Protein AF-A0A196N3E3-F1 (afdb_monomer)

Sequence (116 aa):
MQTVSGADVAKPRRISEELYYLDPYQRGAYSCDRQVAKQQGRIFRRRFEKRIEALKQKEASVLGSDPGFDVVPLKQCTPSDVVRSTKFVKALNQFDVDLGSLEAKMDLPRKSGEFP

Solvent-accessible surface area (backbone atoms only — not comparable to full-atom values): 7074 Å² total; per-residue (Å²): 141,81,85,88,79,70,81,79,66,76,68,77,80,50,66,70,59,52,51,49,71,53,31,40,55,50,66,19,37,34,33,64,42,66,68,34,27,53,52,40,51,51,54,51,44,77,74,40,46,70,60,54,50,53,51,51,53,52,46,32,75,74,72,44,80,79,90,74,77,90,81,79,83,49,92,46,55,30,94,43,84,55,62,82,32,69,61,34,51,52,35,53,55,50,38,52,54,53,50,53,52,52,50,49,65,70,68,48,78,79,72,78,71,81,76,133

Secondary structure (DSSP, 8-state):
----------PPPPHHHHHHHH-TTTTT-SBSSHHHHHHHHHHHHHHHHHHHHHHHHHHHHHH--------------B----TT-HHHHHHHHHHHHHHHHHHHHHHS--------

Radius of gyration: 17.92 Å; Cα contacts (8 Å, |Δi|>4): 90; chains: 1; bounding box: 61×30×37 Å

Structure (mmCIF, N/CA/C/O backbone):
data_AF-A0A196N3E3-F1
#
_entry.id   AF-A0A196N3E3-F1
#
loop_
_atom_site.group_PDB
_atom_site.id
_atom_site.type_symbol
_atom_site.label_atom_id
_atom_site.label_alt_id
_atom_site.label_comp_id
_atom_site.label_asym_id
_atom_site.label_entity_id
_atom_site.label_seq_id
_atom_site.pdbx_PDB_ins_code
_atom_site.Cartn_x
_atom_site.Cartn_y
_atom_site.Cartn_z
_atom_site.occupancy
_atom_site.B_iso_or_equiv
_atom_site.auth_seq_id
_atom_site.auth_comp_id
_atom_site.auth_asym_id
_atom_site.auth_atom_id
_atom_site.pdbx_PDB_model_num
ATOM 1 N N . MET A 1 1 ? -48.939 -7.656 7.100 1.00 41.94 1 MET A N 1
ATOM 2 C CA . MET A 1 1 ? -47.693 -7.582 7.892 1.00 41.94 1 MET A CA 1
ATOM 3 C C . MET A 1 1 ? -46.519 -7.612 6.927 1.00 41.94 1 MET A C 1
ATOM 5 O O . MET A 1 1 ? -46.254 -8.663 6.366 1.00 41.94 1 MET A O 1
ATOM 9 N N . GLN A 1 2 ? -45.875 -6.475 6.671 1.00 38.38 2 GLN A N 1
ATOM 10 C CA . GLN A 1 2 ? -44.568 -6.423 6.008 1.00 38.38 2 GLN A CA 1
ATOM 11 C C . GLN A 1 2 ? -43.741 -5.381 6.758 1.00 38.38 2 GLN A C 1
ATOM 13 O O . GLN A 1 2 ? -43.939 -4.180 6.603 1.00 38.38 2 GLN A O 1
ATOM 18 N N . THR A 1 3 ? -42.882 -5.855 7.652 1.00 42.47 3 THR A N 1
ATOM 19 C CA . THR A 1 3 ? -41.838 -5.053 8.286 1.00 42.47 3 THR A CA 1
ATOM 20 C C . THR A 1 3 ? -40.660 -5.008 7.323 1.00 42.47 3 THR A C 1
ATOM 22 O O . THR A 1 3 ? -39.838 -5.920 7.294 1.00 42.47 3 THR A O 1
ATOM 25 N N . VAL A 1 4 ? -40.592 -3.959 6.507 1.00 43.78 4 VAL A N 1
ATOM 26 C CA . VAL A 1 4 ? -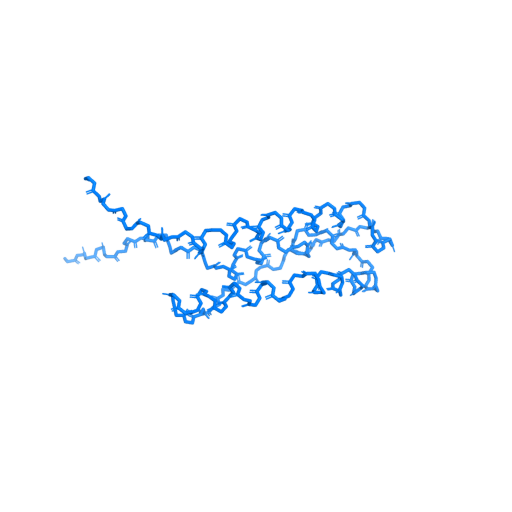39.362 -3.572 5.805 1.00 43.78 4 VAL A CA 1
ATOM 27 C C . VAL A 1 4 ? -38.416 -2.936 6.825 1.00 43.78 4 VAL A C 1
ATOM 29 O O . VAL A 1 4 ? -38.311 -1.721 6.945 1.00 43.78 4 VAL A O 1
ATOM 32 N N . SER A 1 5 ? -37.770 -3.781 7.628 1.00 46.25 5 SER A N 1
ATOM 33 C CA . SER A 1 5 ? -36.590 -3.403 8.402 1.00 46.25 5 SER A CA 1
ATOM 34 C C . SER A 1 5 ? -35.365 -3.680 7.551 1.00 46.25 5 SER A C 1
ATOM 36 O O . SER A 1 5 ? -35.074 -4.824 7.221 1.00 46.25 5 SER A O 1
ATOM 38 N N . GLY A 1 6 ? -34.649 -2.624 7.203 1.00 40.03 6 GLY A N 1
ATOM 39 C CA . GLY A 1 6 ? -33.411 -2.735 6.452 1.00 40.03 6 GLY A CA 1
ATOM 40 C C . GLY A 1 6 ? -32.958 -1.368 6.001 1.00 40.03 6 GLY A C 1
ATOM 41 O O . GLY A 1 6 ? -32.792 -1.136 4.813 1.00 40.03 6 GLY A O 1
ATOM 42 N N . ALA A 1 7 ? -32.813 -0.439 6.947 1.00 38.06 7 ALA A N 1
ATOM 43 C CA . ALA A 1 7 ? -31.921 0.676 6.711 1.00 38.06 7 ALA A CA 1
ATOM 44 C C . ALA A 1 7 ? -30.559 0.056 6.377 1.00 38.06 7 ALA A C 1
ATOM 46 O O . ALA A 1 7 ? -29.901 -0.501 7.259 1.00 38.06 7 ALA A O 1
ATOM 47 N N . ASP A 1 8 ? -30.173 0.109 5.103 1.00 39.56 8 ASP A N 1
ATOM 48 C CA . ASP A 1 8 ? -28.787 0.042 4.652 1.00 39.56 8 ASP A CA 1
ATOM 49 C C . ASP A 1 8 ? -28.063 1.231 5.296 1.00 39.56 8 ASP A C 1
ATOM 51 O O . ASP A 1 8 ? -27.783 2.262 4.686 1.00 39.56 8 ASP A O 1
ATOM 55 N N . VAL A 1 9 ? -27.831 1.125 6.606 1.00 44.44 9 VAL A N 1
ATOM 56 C CA . VAL A 1 9 ? -26.872 1.952 7.313 1.00 44.44 9 VAL A CA 1
ATOM 57 C C . VAL A 1 9 ? -25.563 1.553 6.674 1.00 44.44 9 VAL A C 1
ATOM 59 O O . VAL A 1 9 ? -25.037 0.486 6.991 1.00 44.44 9 VAL A O 1
ATOM 62 N N . ALA A 1 10 ? -25.107 2.359 5.713 1.00 43.31 10 ALA A N 1
ATOM 63 C CA . ALA A 1 10 ? -23.809 2.228 5.082 1.00 43.31 10 ALA A CA 1
ATOM 64 C C . ALA A 1 10 ? -22.797 1.974 6.199 1.00 43.31 10 ALA A C 1
ATOM 66 O O . ALA A 1 10 ? -22.459 2.885 6.961 1.00 43.31 10 ALA A O 1
ATOM 67 N N . LYS A 1 11 ? -22.412 0.703 6.383 1.00 52.09 11 LYS A N 1
ATOM 68 C CA . LYS A 1 11 ? -21.492 0.341 7.454 1.00 52.09 11 LYS A CA 1
ATOM 69 C C . LYS A 1 11 ? -20.241 1.170 7.193 1.00 52.09 11 LYS A C 1
ATOM 71 O O . LYS A 1 11 ? -19.773 1.175 6.051 1.00 52.09 11 LYS A O 1
ATOM 76 N N . PRO A 1 12 ? -19.727 1.906 8.192 1.00 57.94 12 PRO A N 1
ATOM 77 C CA . PRO A 1 12 ? -18.489 2.638 8.005 1.00 57.94 12 PRO A CA 1
ATOM 78 C C . PRO A 1 12 ? -17.451 1.641 7.493 1.00 57.94 12 PRO A C 1
ATOM 80 O O . PRO A 1 12 ? -17.259 0.592 8.117 1.00 57.94 12 PRO A O 1
ATOM 83 N N . ARG A 1 13 ? -16.862 1.931 6.324 1.00 67.81 13 ARG A N 1
ATOM 84 C CA . ARG A 1 13 ? -15.806 1.091 5.759 1.00 67.81 13 ARG A CA 1
ATOM 85 C C . ARG A 1 13 ? -14.744 0.894 6.831 1.00 67.81 13 ARG A C 1
ATOM 87 O O . ARG A 1 13 ? -14.309 1.859 7.459 1.00 67.81 13 ARG A O 1
ATOM 94 N N . ARG A 1 14 ? -14.396 -0.366 7.083 1.00 82.31 14 ARG A N 1
ATOM 95 C CA . ARG A 1 14 ? -13.350 -0.719 8.046 1.00 82.31 14 ARG A CA 1
ATOM 96 C C . ARG A 1 14 ? -12.007 -0.249 7.506 1.00 82.31 14 ARG A C 1
ATOM 98 O O . ARG A 1 14 ? -11.780 -0.263 6.294 1.00 82.31 14 ARG A O 1
ATOM 105 N N . ILE A 1 15 ? -11.080 0.088 8.395 1.00 84.44 15 ILE A N 1
ATOM 106 C CA . ILE A 1 15 ? -9.729 0.494 7.999 1.00 84.44 15 ILE A CA 1
ATOM 107 C C . ILE A 1 15 ? -9.045 -0.607 7.193 1.00 84.44 15 ILE A C 1
ATOM 109 O O . ILE A 1 15 ? -8.324 -0.303 6.247 1.00 84.44 15 ILE A O 1
ATOM 113 N N . SER A 1 16 ? -9.273 -1.882 7.512 1.00 83.12 16 SER A N 1
ATOM 114 C CA . SER A 1 16 ? -8.720 -2.987 6.721 1.00 83.12 16 SER A CA 1
ATOM 115 C C . SER A 1 16 ? -9.163 -2.955 5.257 1.00 83.12 16 SER A C 1
ATOM 117 O O . SER A 1 16 ? -8.344 -3.239 4.382 1.00 83.12 16 SER A O 1
ATOM 119 N N . GLU A 1 17 ? -10.419 -2.589 4.987 1.00 86.75 17 GLU A N 1
ATOM 120 C CA . GLU A 1 17 ? -10.945 -2.440 3.628 1.00 86.75 17 GLU A CA 1
ATOM 121 C C . GLU A 1 17 ? -10.304 -1.229 2.939 1.00 86.75 17 GLU A C 1
ATOM 123 O O . GLU A 1 17 ? -9.815 -1.344 1.814 1.00 86.75 17 GLU A O 1
ATOM 128 N N . GLU A 1 18 ? -10.228 -0.083 3.625 1.00 88.62 18 GLU A N 1
ATOM 129 C CA . GLU A 1 18 ? -9.575 1.111 3.075 1.00 88.62 18 GLU A CA 1
ATOM 130 C C . GLU A 1 18 ? -8.102 0.830 2.745 1.00 88.62 18 GLU A C 1
ATOM 132 O O . GLU A 1 18 ? -7.676 1.019 1.607 1.00 88.62 18 GLU A O 1
ATOM 137 N N . LEU A 1 19 ? -7.333 0.282 3.690 1.00 89.69 19 LEU A N 1
ATOM 138 C CA . LEU A 1 19 ? -5.924 -0.069 3.495 1.00 89.69 19 LEU A CA 1
ATOM 139 C C . LEU A 1 19 ? -5.708 -1.010 2.311 1.00 89.69 19 LEU A C 1
ATOM 141 O O . LEU A 1 19 ? -4.729 -0.851 1.584 1.00 89.69 19 LEU A O 1
ATOM 145 N N . TYR A 1 20 ? -6.612 -1.965 2.099 1.00 88.44 20 TYR A N 1
ATOM 146 C CA . TYR A 1 20 ? -6.531 -2.880 0.969 1.00 88.44 20 TYR A CA 1
ATOM 147 C C . TYR A 1 20 ? -6.637 -2.154 -0.375 1.00 88.44 20 TYR A C 1
ATOM 149 O O . TYR A 1 20 ? -5.787 -2.353 -1.240 1.00 88.44 20 TYR A O 1
ATOM 157 N N . TYR A 1 21 ? -7.620 -1.267 -0.548 1.00 87.25 21 TYR A N 1
ATOM 158 C CA . TYR A 1 21 ? -7.773 -0.502 -1.793 1.00 87.25 21 TYR A CA 1
ATOM 159 C C . TYR A 1 21 ? -6.711 0.590 -1.979 1.00 87.25 21 TYR A C 1
ATOM 161 O O . TYR A 1 21 ? -6.457 1.046 -3.102 1.00 87.25 21 TYR A O 1
ATOM 169 N N . LEU A 1 22 ? -6.092 1.034 -0.886 1.00 90.19 22 LEU A N 1
ATOM 170 C CA . LEU A 1 22 ? -4.975 1.969 -0.923 1.00 90.19 22 LEU A CA 1
ATOM 171 C C . LEU A 1 22 ? -3.649 1.282 -1.286 1.00 90.19 22 LEU A C 1
ATOM 173 O O . LEU A 1 22 ? -2.776 1.941 -1.858 1.00 90.19 22 LEU A O 1
ATOM 177 N N . ASP A 1 23 ? -3.497 -0.014 -0.989 1.00 89.94 23 ASP A N 1
ATOM 178 C CA . ASP A 1 23 ? -2.244 -0.749 -1.163 1.00 89.94 23 ASP A CA 1
ATOM 179 C C . ASP A 1 23 ? -1.711 -0.630 -2.612 1.00 89.94 23 ASP A C 1
ATOM 181 O O . ASP A 1 23 ? -2.419 -0.950 -3.580 1.00 89.94 23 ASP A O 1
ATOM 185 N N . PRO A 1 24 ? -0.448 -0.197 -2.807 1.00 90.88 24 PRO A N 1
ATOM 186 C CA . PRO A 1 24 ? 0.130 -0.045 -4.138 1.00 90.88 24 PRO A CA 1
ATOM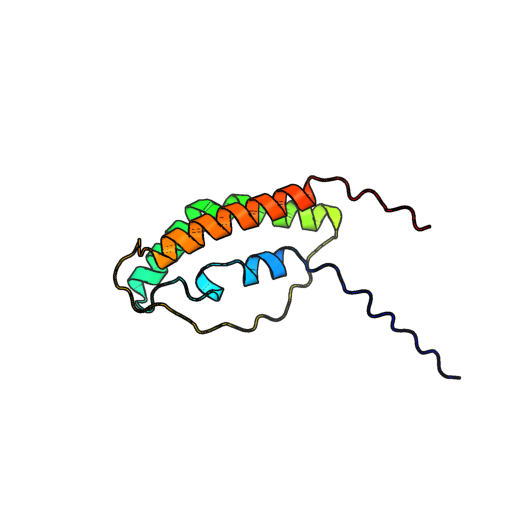 187 C C . PRO A 1 24 ? 0.146 -1.338 -4.972 1.00 90.88 24 PRO A C 1
ATOM 189 O O . PRO A 1 24 ? 0.176 -1.264 -6.201 1.00 90.88 24 PRO A O 1
ATOM 192 N N . TYR A 1 25 ? 0.125 -2.515 -4.341 1.00 88.88 25 TYR A N 1
ATOM 193 C CA . TYR A 1 25 ? -0.000 -3.808 -5.012 1.00 88.88 25 TYR A CA 1
ATOM 194 C C . TYR A 1 25 ? -1.372 -3.949 -5.665 1.00 88.88 25 TYR A C 1
ATOM 196 O O . TYR A 1 25 ? -1.445 -4.231 -6.859 1.00 88.88 25 TYR A O 1
ATOM 204 N N . GLN A 1 26 ? -2.448 -3.662 -4.927 1.00 88.19 26 GLN A N 1
ATOM 205 C CA . GLN A 1 26 ? -3.817 -3.736 -5.453 1.00 88.19 26 GLN A CA 1
ATOM 206 C C . GLN A 1 26 ? -4.074 -2.670 -6.524 1.00 88.19 26 GLN A C 1
ATOM 208 O O . GLN A 1 26 ? -4.846 -2.877 -7.453 1.00 88.19 26 GLN A O 1
ATOM 213 N N . ARG A 1 27 ? -3.355 -1.546 -6.463 1.00 88.69 27 ARG A N 1
ATOM 214 C CA . ARG A 1 27 ? -3.374 -0.497 -7.497 1.00 88.69 27 ARG A CA 1
ATOM 215 C C . ARG A 1 27 ? -2.490 -0.808 -8.715 1.00 88.69 27 ARG A C 1
ATOM 217 O O . ARG A 1 27 ? -2.297 0.049 -9.578 1.00 88.69 27 ARG A O 1
ATOM 224 N N . GLY A 1 28 ? -1.890 -1.997 -8.774 1.00 88.88 28 GLY A N 1
ATOM 225 C CA . GLY A 1 28 ? -1.042 -2.437 -9.879 1.00 88.88 28 GLY A CA 1
ATOM 226 C C . GLY A 1 28 ? 0.240 -1.628 -10.070 1.00 88.88 28 GLY A C 1
ATOM 227 O O . GLY A 1 28 ? 0.775 -1.558 -11.179 1.00 88.88 28 GLY A O 1
ATOM 228 N N . ALA A 1 29 ? 0.744 -0.989 -9.011 1.00 92.06 29 ALA A N 1
ATOM 229 C CA . ALA A 1 29 ? 2.002 -0.242 -9.042 1.00 92.06 29 ALA A CA 1
ATOM 230 C C . ALA A 1 29 ? 3.236 -1.147 -8.904 1.00 92.06 29 ALA A C 1
ATOM 232 O O . ALA A 1 29 ? 4.350 -0.712 -9.198 1.00 92.06 29 ALA A O 1
ATOM 233 N N . TYR A 1 30 ? 3.040 -2.393 -8.467 1.00 92.06 30 TYR A N 1
ATOM 234 C CA . TYR A 1 30 ? 4.104 -3.384 -8.374 1.00 92.06 30 TYR A CA 1
ATOM 235 C C . TYR A 1 30 ? 4.496 -3.903 -9.754 1.00 92.06 30 TYR A C 1
ATOM 237 O O . TYR A 1 30 ? 3.696 -3.915 -10.690 1.00 92.06 30 TYR A O 1
ATOM 245 N N . SER A 1 31 ? 5.742 -4.346 -9.863 1.00 92.62 31 SER A N 1
ATOM 246 C CA . SER A 1 31 ? 6.279 -4.973 -11.062 1.00 92.62 31 SER A CA 1
ATOM 247 C C . SER A 1 31 ? 5.579 -6.297 -11.393 1.00 92.62 31 SER A C 1
ATOM 249 O O . SER A 1 31 ? 5.172 -7.036 -10.497 1.00 92.62 31 SER A O 1
ATOM 251 N N . CYS A 1 32 ? 5.471 -6.616 -12.684 1.00 91.62 32 CYS A N 1
ATOM 252 C CA . CYS A 1 32 ? 5.123 -7.961 -13.147 1.00 91.62 32 CYS A CA 1
ATOM 253 C C . CYS A 1 32 ? 6.268 -8.975 -12.948 1.00 91.62 32 CYS A C 1
ATOM 255 O O . CYS A 1 32 ? 6.017 -10.178 -12.890 1.00 91.62 32 CYS A O 1
ATOM 257 N N . ASP A 1 33 ? 7.516 -8.512 -12.821 1.00 93.00 33 ASP A N 1
ATOM 258 C CA . 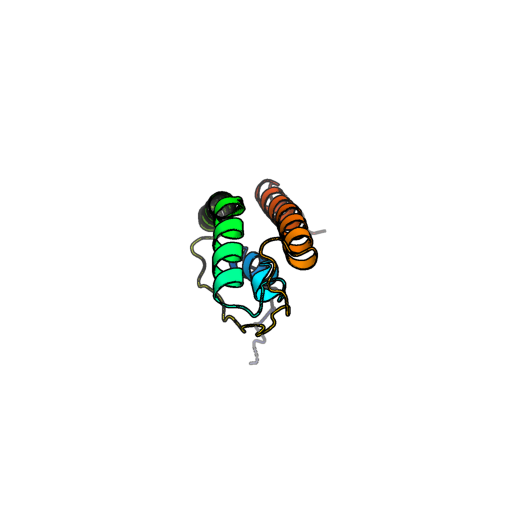ASP A 1 33 ? 8.646 -9.365 -12.467 1.00 93.00 33 ASP A CA 1
ATOM 259 C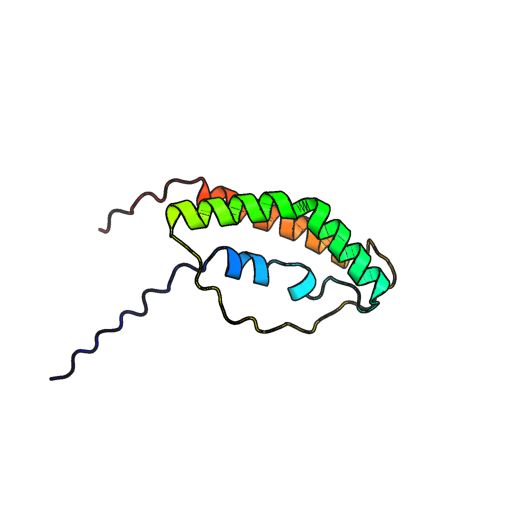 C . ASP A 1 33 ? 8.553 -9.779 -10.992 1.00 93.00 33 ASP A C 1
ATOM 261 O O . ASP A 1 33 ? 8.475 -8.954 -10.076 1.00 93.00 33 ASP A O 1
ATOM 265 N N . ARG A 1 34 ? 8.592 -11.091 -10.747 1.00 90.75 34 ARG A N 1
ATOM 266 C CA . ARG A 1 34 ? 8.392 -11.666 -9.413 1.00 90.75 34 ARG A CA 1
ATOM 267 C C . ARG A 1 34 ? 9.489 -11.273 -8.421 1.00 90.75 34 ARG A C 1
ATOM 269 O O . ARG A 1 34 ? 9.197 -11.102 -7.233 1.00 90.75 34 ARG A O 1
ATOM 276 N N . GLN A 1 35 ? 10.743 -11.168 -8.857 1.00 94.25 35 GLN A N 1
ATOM 277 C CA . GLN A 1 35 ? 11.849 -10.793 -7.977 1.00 94.25 35 GLN A CA 1
ATOM 278 C C . GLN A 1 35 ? 11.767 -9.312 -7.610 1.00 94.25 35 GLN A C 1
ATOM 280 O O . GLN A 1 35 ? 11.910 -8.962 -6.434 1.00 94.25 35 GLN A O 1
ATOM 285 N N . VAL A 1 36 ? 11.473 -8.457 -8.587 1.00 93.81 36 VAL A N 1
ATOM 286 C CA . VAL A 1 36 ? 11.302 -7.013 -8.397 1.00 93.81 36 VAL A CA 1
ATOM 287 C C . VAL A 1 36 ? 10.093 -6.733 -7.506 1.00 93.81 36 VAL A C 1
ATOM 289 O O . VAL A 1 36 ? 10.225 -6.021 -6.510 1.00 93.81 36 VAL A O 1
ATOM 292 N N . ALA A 1 37 ? 8.950 -7.373 -7.766 1.00 92.00 37 ALA A N 1
ATOM 293 C CA . ALA A 1 37 ? 7.750 -7.265 -6.937 1.00 92.00 37 ALA A CA 1
ATOM 294 C C . ALA A 1 37 ? 8.005 -7.692 -5.483 1.00 92.00 37 ALA A C 1
ATOM 296 O O . ALA A 1 37 ? 7.557 -7.036 -4.541 1.00 92.00 37 ALA A O 1
ATOM 297 N N . LYS A 1 38 ? 8.786 -8.762 -5.265 1.00 93.69 38 LYS A N 1
ATOM 298 C CA . LYS A 1 38 ? 9.169 -9.206 -3.914 1.00 93.69 38 LYS A CA 1
ATOM 299 C C . LYS A 1 38 ? 10.024 -8.162 -3.193 1.00 93.69 38 LYS A C 1
ATOM 301 O O . LYS A 1 38 ? 9.861 -7.965 -1.987 1.00 93.69 38 LYS A O 1
ATOM 306 N N . GLN A 1 39 ? 10.936 -7.498 -3.902 1.00 95.12 39 GLN A N 1
ATOM 307 C CA . GLN A 1 39 ? 11.745 -6.416 -3.336 1.00 95.12 39 GLN A CA 1
ATOM 308 C C . GLN A 1 39 ? 10.891 -5.183 -3.018 1.00 95.12 39 GLN A C 1
ATOM 310 O O . GLN A 1 39 ? 10.996 -4.640 -1.919 1.00 95.12 39 GLN A O 1
ATOM 315 N N . GLN A 1 40 ? 9.986 -4.804 -3.919 1.00 94.62 40 GLN A N 1
ATOM 316 C CA . GLN A 1 40 ? 9.012 -3.732 -3.709 1.00 94.62 40 GLN A CA 1
ATOM 317 C C . GLN A 1 40 ? 8.130 -3.994 -2.480 1.00 94.62 40 GLN A C 1
ATOM 319 O O . GLN A 1 40 ? 8.006 -3.122 -1.621 1.00 94.62 40 GLN A O 1
ATOM 324 N N . GLY A 1 41 ? 7.642 -5.225 -2.303 1.00 93.44 41 GLY A N 1
ATOM 325 C CA . GLY A 1 41 ? 6.865 -5.613 -1.120 1.00 93.44 41 GLY A CA 1
ATOM 326 C C . GLY A 1 41 ? 7.650 -5.524 0.187 1.00 93.44 41 GLY A C 1
ATOM 327 O O . GLY A 1 41 ? 7.115 -5.124 1.219 1.00 93.44 41 GLY A O 1
ATOM 328 N N . ARG A 1 42 ? 8.953 -5.832 0.161 1.00 96.00 42 ARG A N 1
ATOM 329 C CA . ARG A 1 42 ? 9.828 -5.627 1.328 1.00 96.00 42 ARG A CA 1
ATOM 330 C C . ARG A 1 42 ? 9.996 -4.145 1.660 1.00 96.00 42 ARG A C 1
ATOM 332 O O . ARG A 1 42 ? 10.000 -3.808 2.839 1.00 96.00 42 ARG A O 1
ATOM 339 N N . ILE A 1 43 ? 10.139 -3.283 0.653 1.00 95.56 43 ILE A N 1
ATOM 340 C CA . ILE A 1 43 ? 10.243 -1.828 0.845 1.00 95.56 43 ILE A CA 1
ATOM 341 C C . ILE A 1 43 ? 8.951 -1.286 1.458 1.00 95.56 43 ILE A C 1
ATOM 343 O O . ILE A 1 43 ? 9.012 -0.559 2.445 1.00 95.56 43 ILE A O 1
ATOM 347 N N . PHE A 1 44 ? 7.802 -1.682 0.906 1.00 95.50 44 PHE A N 1
ATOM 348 C CA . PHE A 1 44 ? 6.492 -1.281 1.407 1.00 95.50 44 PHE A CA 1
ATOM 349 C C . PHE A 1 44 ? 6.302 -1.676 2.877 1.00 95.50 44 PHE A C 1
ATOM 351 O O . PHE A 1 44 ? 6.078 -0.805 3.715 1.00 95.50 44 PHE A O 1
ATOM 358 N N . ARG A 1 45 ? 6.496 -2.962 3.217 1.00 94.38 45 ARG A N 1
ATOM 359 C CA . ARG A 1 45 ? 6.366 -3.440 4.605 1.00 94.38 45 ARG A CA 1
ATOM 360 C C . ARG A 1 45 ? 7.292 -2.699 5.560 1.00 94.38 45 ARG A C 1
ATOM 362 O O . ARG A 1 45 ? 6.830 -2.154 6.553 1.00 94.38 45 ARG A O 1
ATOM 369 N N . ARG A 1 46 ? 8.579 -2.570 5.215 1.00 95.00 46 ARG A N 1
ATOM 370 C CA . ARG A 1 46 ? 9.545 -1.839 6.053 1.00 95.00 46 ARG A CA 1
ATOM 371 C C . ARG A 1 46 ? 9.111 -0.407 6.360 1.00 95.00 46 ARG A C 1
ATOM 373 O O . ARG A 1 46 ? 9.442 0.091 7.429 1.00 95.00 46 ARG A O 1
ATOM 380 N N . ARG A 1 47 ? 8.422 0.254 5.426 1.00 94.31 47 ARG A N 1
ATOM 381 C CA . ARG A 1 47 ? 7.997 1.648 5.583 1.00 94.31 47 ARG A CA 1
ATOM 382 C C . ARG A 1 47 ? 6.682 1.786 6.352 1.00 94.31 47 ARG A C 1
ATOM 384 O O . ARG A 1 47 ? 6.545 2.749 7.099 1.00 94.31 47 ARG A O 1
ATOM 391 N N . PHE A 1 48 ? 5.736 0.860 6.184 1.00 95.62 48 PHE A N 1
ATOM 392 C CA . PHE A 1 48 ? 4.350 1.084 6.615 1.00 95.62 48 PHE A CA 1
ATOM 393 C C . PHE A 1 48 ? 3.757 0.033 7.559 1.00 95.62 48 PHE A C 1
ATOM 395 O O . PHE A 1 48 ? 2.757 0.331 8.202 1.00 95.62 48 PHE A O 1
ATOM 402 N N . GLU A 1 49 ? 4.352 -1.157 7.693 1.00 93.69 49 GLU A N 1
ATOM 403 C CA . GLU A 1 49 ? 3.787 -2.280 8.468 1.00 93.69 49 GLU A CA 1
ATOM 404 C C . GLU A 1 49 ? 3.444 -1.881 9.908 1.00 93.69 49 GLU A C 1
ATOM 406 O O . GLU A 1 49 ? 2.302 -2.037 10.326 1.00 93.69 49 GLU A O 1
ATOM 411 N N . LYS A 1 50 ? 4.375 -1.229 10.617 1.00 93.50 50 LYS A N 1
ATOM 412 C CA . LYS A 1 50 ? 4.147 -0.767 11.997 1.00 93.50 50 LYS A CA 1
ATOM 413 C C . LYS A 1 50 ? 2.985 0.222 12.128 1.00 93.50 50 LYS A C 1
ATOM 415 O O . LYS A 1 50 ? 2.236 0.163 13.095 1.00 93.50 50 LYS A O 1
ATOM 420 N N . ARG A 1 51 ? 2.845 1.144 11.171 1.00 93.56 51 ARG A N 1
ATOM 421 C CA . ARG A 1 51 ? 1.772 2.152 11.176 1.00 93.56 51 ARG A CA 1
ATOM 422 C C . ARG A 1 51 ? 0.420 1.520 10.864 1.00 93.56 51 ARG A C 1
ATOM 424 O O . ARG A 1 51 ? -0.556 1.787 11.552 1.00 93.56 51 ARG A O 1
ATOM 431 N N . ILE A 1 52 ? 0.390 0.614 9.886 1.00 92.56 52 ILE A N 1
ATOM 432 C CA . ILE A 1 52 ? -0.792 -0.183 9.548 1.00 92.56 52 ILE A CA 1
ATOM 433 C C . ILE A 1 52 ? -1.255 -1.008 10.756 1.00 92.56 52 ILE A C 1
ATOM 435 O O . ILE A 1 52 ? -2.443 -1.011 11.072 1.00 92.56 52 ILE A O 1
ATOM 439 N N . GLU A 1 53 ? -0.337 -1.691 11.442 1.00 90.69 53 GLU A N 1
ATOM 440 C CA . GLU A 1 53 ? -0.650 -2.480 12.637 1.00 90.69 53 GLU A CA 1
ATOM 441 C C . GLU A 1 53 ? -1.187 -1.610 13.773 1.00 90.69 53 GLU A C 1
ATOM 443 O O . GLU A 1 53 ? -2.234 -1.931 14.335 1.00 90.69 53 GLU A O 1
ATOM 448 N N . ALA A 1 54 ? -0.525 -0.488 14.071 1.00 90.69 54 ALA A N 1
ATOM 449 C CA . ALA A 1 54 ? -0.975 0.443 15.103 1.00 90.69 54 ALA A CA 1
ATOM 450 C C . ALA A 1 54 ? -2.387 0.975 14.808 1.00 90.69 54 ALA A C 1
ATOM 452 O O . ALA A 1 54 ? -3.241 1.016 15.695 1.00 90.69 54 ALA A O 1
ATOM 453 N N . LEU A 1 55 ? -2.662 1.320 13.548 1.00 88.94 55 LEU A N 1
ATOM 454 C CA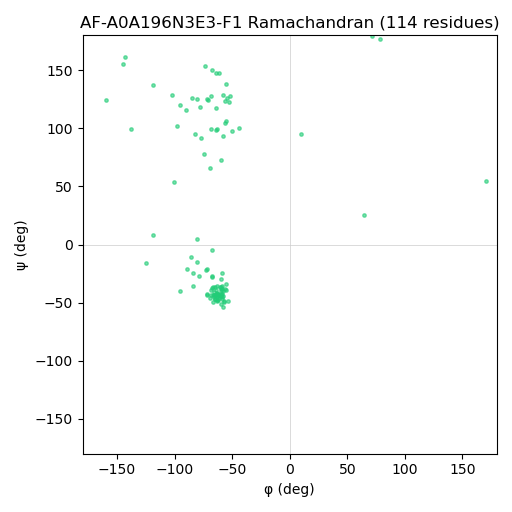 . LEU A 1 55 ? -3.965 1.814 13.123 1.00 88.94 55 LEU A CA 1
ATOM 455 C C . LEU A 1 55 ? -5.060 0.741 13.246 1.00 88.94 55 LEU A C 1
ATOM 457 O O . LEU A 1 55 ? -6.138 1.023 13.769 1.00 88.94 55 LEU A O 1
ATOM 461 N N . LYS A 1 56 ? -4.778 -0.501 12.832 1.00 87.12 56 LYS A N 1
ATOM 462 C CA . LYS A 1 56 ? -5.706 -1.636 12.984 1.00 87.12 56 LYS A CA 1
ATOM 463 C C . LYS A 1 56 ? -5.984 -1.965 14.450 1.00 87.12 56 LYS A C 1
ATOM 465 O O . LYS A 1 56 ? -7.131 -2.207 14.813 1.00 87.12 56 LYS A O 1
ATOM 470 N N . GLN A 1 57 ? -4.961 -1.945 15.305 1.00 88.00 57 GLN A N 1
ATOM 471 C CA . GLN A 1 57 ? -5.128 -2.145 16.749 1.00 88.00 57 GLN A CA 1
ATOM 472 C C . GLN A 1 57 ? -5.995 -1.046 17.366 1.00 88.00 57 GLN A C 1
ATOM 474 O O . GLN A 1 57 ? -6.883 -1.331 18.167 1.00 88.00 57 GLN A O 1
ATOM 479 N N . LYS A 1 58 ? -5.780 0.208 16.960 1.00 86.44 58 LYS A N 1
ATOM 480 C CA . LYS A 1 58 ? -6.595 1.335 17.409 1.00 86.44 58 LYS A CA 1
ATOM 481 C C . LYS A 1 58 ? -8.057 1.182 16.988 1.00 86.44 58 LYS A C 1
ATOM 483 O O . LYS A 1 58 ? -8.944 1.396 17.807 1.00 86.44 58 LYS A O 1
ATOM 488 N N . GLU A 1 59 ? -8.317 0.770 15.747 1.00 85.19 59 GLU A N 1
ATOM 489 C CA . GLU A 1 59 ? -9.679 0.480 15.285 1.00 85.19 59 GLU A CA 1
ATOM 490 C C . GLU A 1 59 ? -10.327 -0.648 16.086 1.00 85.19 59 GLU A C 1
ATOM 492 O O . GLU A 1 59 ? -11.461 -0.488 16.536 1.00 85.19 59 GLU A O 1
ATOM 497 N N . ALA A 1 60 ? -9.607 -1.750 16.314 1.00 84.75 60 ALA A N 1
ATOM 498 C CA . ALA A 1 60 ? -10.113 -2.884 17.080 1.00 84.75 60 ALA A CA 1
ATOM 499 C C . ALA A 1 60 ? -10.502 -2.491 18.515 1.00 84.75 60 ALA A C 1
ATOM 501 O O . ALA A 1 60 ? -11.519 -2.956 19.026 1.00 84.75 60 ALA A O 1
ATOM 502 N N . SER A 1 61 ? -9.746 -1.585 19.141 1.00 83.19 61 SER A N 1
ATOM 503 C CA . SER A 1 61 ? -10.064 -1.047 20.470 1.00 83.19 61 SER A CA 1
ATOM 504 C C . SER A 1 61 ? -11.323 -0.171 20.497 1.00 83.19 61 SER A C 1
ATOM 506 O O . SER A 1 61 ? -11.975 -0.085 21.532 1.00 83.19 61 SER A O 1
ATOM 508 N N . VAL A 1 62 ? -11.675 0.486 19.385 1.00 81.88 62 VAL A N 1
ATOM 509 C CA . VAL A 1 62 ? -12.822 1.415 19.312 1.00 81.88 62 VAL A CA 1
ATOM 510 C C . VAL A 1 62 ? -14.086 0.735 18.782 1.00 81.88 62 VAL A C 1
ATOM 512 O O . VAL A 1 62 ? -15.186 1.010 19.251 1.00 81.88 62 VAL A O 1
ATOM 515 N N . LEU A 1 63 ? -13.945 -0.133 17.782 1.00 80.50 63 LEU A N 1
ATOM 516 C CA . LEU A 1 63 ? -15.049 -0.713 17.012 1.00 80.50 63 LEU A CA 1
ATOM 517 C C . LEU A 1 63 ? -15.128 -2.246 17.130 1.00 80.50 63 LEU A C 1
ATOM 519 O O . LEU A 1 63 ? -15.890 -2.879 16.389 1.00 80.50 63 LEU A O 1
ATOM 523 N N . GLY A 1 64 ? -14.329 -2.847 18.014 1.00 75.75 64 GLY A N 1
ATOM 524 C CA . GLY A 1 64 ? -14.221 -4.296 18.174 1.00 75.75 64 GLY A CA 1
ATOM 525 C C . GLY A 1 64 ? -13.505 -4.983 17.008 1.00 75.75 64 GLY A C 1
ATOM 526 O O . GLY A 1 64 ? -13.094 -4.345 16.036 1.00 75.75 64 GLY A O 1
ATOM 527 N N . SER A 1 65 ? -13.364 -6.307 17.109 1.00 74.44 65 SER A N 1
ATOM 528 C CA . SER A 1 65 ? -12.685 -7.128 16.102 1.00 74.44 65 SER A CA 1
ATOM 529 C C . SER A 1 65 ? -13.280 -6.958 14.702 1.00 74.44 65 SER A C 1
ATOM 531 O O . SER A 1 65 ? -14.498 -6.921 14.517 1.00 74.44 65 SER A O 1
ATOM 533 N N . ASP A 1 66 ? -12.396 -6.878 13.712 1.00 73.94 66 ASP A N 1
ATOM 534 C CA . ASP A 1 66 ? -12.753 -6.806 12.300 1.00 73.94 66 ASP A CA 1
ATOM 535 C C . ASP A 1 66 ? -13.143 -8.206 11.786 1.00 73.94 66 ASP A C 1
ATOM 537 O O . ASP A 1 66 ? -12.302 -9.110 11.828 1.00 73.94 66 ASP A O 1
ATOM 541 N N . PRO A 1 67 ? -14.387 -8.424 11.313 1.00 71.06 67 PRO A N 1
ATOM 542 C CA . PRO A 1 67 ? -14.799 -9.704 10.733 1.00 71.06 67 PRO A CA 1
ATOM 543 C C . PRO A 1 67 ? -14.102 -10.012 9.397 1.00 71.06 67 PRO A C 1
ATOM 545 O O . PRO A 1 67 ? -14.287 -11.100 8.854 1.00 71.06 67 PRO A O 1
ATOM 548 N N . GLY A 1 68 ? -13.303 -9.079 8.873 1.00 76.06 68 GLY A N 1
ATOM 549 C CA . GLY A 1 68 ? -12.716 -9.169 7.549 1.00 76.06 68 GLY A CA 1
ATOM 550 C C . GLY A 1 68 ? -13.728 -8.804 6.466 1.00 76.06 68 GLY A C 1
ATOM 551 O O . GLY A 1 68 ? -14.895 -8.507 6.727 1.00 76.06 68 GLY A O 1
ATOM 552 N N . PHE A 1 69 ? -13.254 -8.799 5.227 1.00 76.75 69 PHE A N 1
ATOM 553 C CA . PHE A 1 69 ? -14.067 -8.519 4.051 1.00 76.75 69 PHE A CA 1
ATOM 554 C C . PHE A 1 69 ? -13.590 -9.380 2.882 1.00 76.75 69 PHE A C 1
ATOM 556 O O . PHE A 1 69 ? -12.427 -9.797 2.836 1.00 76.75 69 PHE A O 1
ATOM 563 N N . ASP A 1 70 ? -14.491 -9.636 1.937 1.00 76.75 70 ASP A N 1
ATOM 564 C CA . ASP A 1 70 ? -14.156 -10.381 0.732 1.00 76.75 70 ASP A CA 1
ATOM 565 C C . ASP A 1 70 ? -13.265 -9.544 -0.182 1.00 76.75 70 ASP A C 1
ATOM 567 O O . ASP A 1 70 ? -13.586 -8.425 -0.588 1.00 76.75 70 ASP A O 1
ATOM 571 N N . VAL A 1 71 ? -12.114 -10.117 -0.508 1.00 73.31 71 VAL A N 1
ATOM 572 C CA . VAL A 1 71 ? -11.084 -9.473 -1.308 1.00 73.31 71 VAL A CA 1
ATOM 573 C C . VAL A 1 71 ? -11.243 -9.879 -2.769 1.00 73.31 71 VAL A C 1
ATOM 575 O O . VAL A 1 71 ? -11.103 -11.053 -3.113 1.00 73.31 71 VAL A O 1
ATOM 578 N N . VAL A 1 72 ? -11.453 -8.900 -3.652 1.00 72.25 72 VAL A N 1
ATOM 579 C CA . VAL A 1 72 ? -11.413 -9.109 -5.105 1.00 72.25 72 VAL A CA 1
ATOM 580 C C . VAL A 1 72 ? -10.038 -8.683 -5.627 1.00 72.25 72 VAL A C 1
ATOM 582 O O . VAL A 1 72 ? -9.794 -7.485 -5.771 1.00 72.25 72 VAL A O 1
ATOM 585 N N . PRO A 1 73 ? -9.121 -9.625 -5.921 1.00 65.75 73 PRO A N 1
ATOM 586 C CA . PRO A 1 73 ? -7.773 -9.283 -6.350 1.00 65.75 73 PRO A CA 1
ATOM 587 C C . PRO A 1 73 ? -7.799 -8.545 -7.687 1.00 65.75 73 PRO A C 1
ATOM 589 O O . PRO A 1 73 ? -8.159 -9.099 -8.730 1.00 65.75 73 PRO A O 1
ATOM 592 N N . LEU A 1 74 ? -7.330 -7.302 -7.666 1.00 69.12 74 LEU A N 1
ATOM 593 C CA . LEU A 1 74 ? -7.078 -6.519 -8.864 1.00 69.12 74 LEU A CA 1
ATOM 594 C C . LEU A 1 74 ? -5.764 -7.030 -9.468 1.00 69.12 74 LEU A C 1
ATOM 596 O O . LEU A 1 74 ? -4.678 -6.616 -9.074 1.00 69.12 74 LEU A O 1
ATOM 600 N N . LYS A 1 75 ? -5.843 -8.008 -10.382 1.00 66.44 75 LYS A N 1
ATOM 601 C CA . LYS A 1 75 ? -4.681 -8.611 -11.068 1.00 66.44 75 LYS A CA 1
ATOM 602 C C . LYS A 1 75 ? -4.031 -7.624 -12.045 1.00 66.44 75 LYS A C 1
ATOM 604 O O . LYS A 1 75 ? -4.064 -7.819 -13.257 1.00 66.44 75 LYS A O 1
ATOM 609 N N . GLN A 1 76 ? -3.457 -6.551 -11.522 1.00 84.00 76 GLN A N 1
ATOM 610 C CA . GLN A 1 76 ? -2.755 -5.538 -12.290 1.00 84.00 76 GLN A CA 1
ATOM 611 C C . GLN A 1 76 ? -1.304 -5.482 -11.828 1.00 84.00 76 GLN A C 1
ATOM 613 O O . GLN A 1 76 ? -1.004 -5.541 -10.640 1.00 84.00 76 GLN A O 1
ATOM 618 N N . CYS A 1 77 ? -0.388 -5.380 -12.780 1.00 87.00 77 CYS A N 1
ATOM 619 C CA . CYS A 1 77 ? 1.025 -5.172 -12.516 1.00 87.00 77 CYS A CA 1
ATOM 620 C C . CYS A 1 77 ? 1.594 -4.241 -13.583 1.00 87.00 77 CYS A C 1
ATOM 622 O O . CYS A 1 77 ? 1.001 -4.028 -14.642 1.00 87.00 77 CYS A O 1
ATOM 624 N N . THR A 1 78 ? 2.738 -3.646 -13.284 1.00 87.31 78 THR A N 1
ATOM 625 C CA . THR A 1 78 ? 3.437 -2.737 -14.185 1.00 87.31 78 THR A CA 1
ATOM 626 C C . THR A 1 78 ? 4.608 -3.470 -14.838 1.00 87.31 78 THR A C 1
ATOM 628 O O . THR A 1 78 ? 5.423 -4.049 -14.115 1.00 87.31 78 THR A O 1
ATOM 631 N N . PRO A 1 79 ? 4.749 -3.438 -16.174 1.00 87.44 79 PRO A N 1
ATOM 632 C CA . PRO A 1 79 ? 5.939 -3.960 -16.837 1.00 87.44 79 PRO A CA 1
ATOM 633 C C . PRO A 1 79 ? 7.129 -3.052 -16.493 1.00 87.44 79 PRO A C 1
ATOM 635 O O . PRO A 1 79 ? 7.257 -1.948 -17.012 1.00 87.44 79 PRO A O 1
ATOM 638 N N . SER A 1 80 ? 7.945 -3.475 -15.530 1.00 85.44 80 SER A N 1
ATOM 639 C CA . SER A 1 80 ? 9.112 -2.734 -15.045 1.00 85.44 80 SER A CA 1
ATOM 640 C C . SER A 1 80 ? 10.062 -3.690 -14.345 1.00 85.44 80 SER A C 1
ATOM 642 O O . SER A 1 80 ? 9.687 -4.314 -13.363 1.00 85.44 80 SER A O 1
ATOM 644 N N . ASP A 1 81 ? 11.309 -3.751 -14.763 1.00 86.69 81 ASP A N 1
ATOM 645 C CA . ASP A 1 81 ? 12.395 -4.487 -14.105 1.00 86.69 81 ASP A CA 1
ATOM 646 C C . ASP A 1 81 ? 13.081 -3.672 -12.988 1.00 86.69 81 ASP A C 1
ATOM 648 O O . ASP A 1 81 ? 13.834 -4.197 -12.170 1.00 86.69 81 ASP A O 1
ATOM 652 N N . VAL A 1 82 ? 12.778 -2.375 -12.893 1.00 88.88 82 VAL A N 1
ATOM 653 C CA . VAL A 1 82 ? 13.361 -1.486 -11.883 1.00 88.88 82 VAL A CA 1
ATOM 654 C C . VAL A 1 82 ? 12.598 -1.547 -10.556 1.00 88.88 82 VAL A C 1
ATOM 656 O O . VAL A 1 82 ? 11.402 -1.259 -10.483 1.00 88.88 82 VAL A O 1
ATOM 659 N N . VAL A 1 83 ? 13.319 -1.824 -9.462 1.00 86.69 83 VAL A N 1
ATOM 660 C CA . VAL A 1 83 ? 12.771 -1.863 -8.088 1.00 86.69 83 VAL A CA 1
ATOM 661 C C . VAL A 1 83 ? 12.150 -0.526 -7.679 1.00 86.69 83 VAL A C 1
ATOM 663 O O . VAL A 1 83 ? 11.044 -0.496 -7.142 1.00 86.69 83 VAL A O 1
ATOM 666 N N . ARG A 1 84 ? 12.827 0.593 -7.960 1.00 90.44 84 ARG A N 1
ATOM 667 C CA . ARG A 1 84 ? 12.332 1.957 -7.708 1.00 90.44 84 ARG A CA 1
ATOM 668 C C . ARG A 1 84 ? 11.796 2.611 -8.981 1.00 90.44 84 ARG A C 1
ATOM 670 O O . ARG A 1 84 ? 12.230 3.696 -9.352 1.00 90.44 84 ARG A O 1
ATOM 677 N N . SER A 1 85 ? 10.866 1.948 -9.659 1.00 91.50 85 SER A N 1
ATOM 678 C CA . SER A 1 8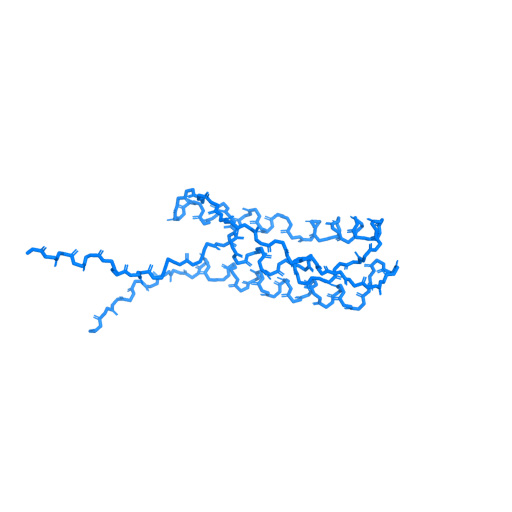5 ? 10.177 2.562 -10.793 1.00 91.50 85 SER A CA 1
ATOM 679 C C . SER A 1 85 ? 9.403 3.810 -10.351 1.00 91.50 85 SER A C 1
ATOM 681 O O . SER A 1 85 ? 8.876 3.871 -9.236 1.00 91.50 85 SER A O 1
ATOM 683 N N . THR A 1 86 ? 9.293 4.808 -11.229 1.00 91.81 86 THR A N 1
ATOM 684 C CA . THR A 1 86 ? 8.574 6.060 -10.937 1.00 91.81 86 THR A CA 1
ATOM 685 C C . THR A 1 86 ? 7.135 5.802 -10.488 1.00 91.81 86 THR A C 1
ATOM 687 O O . THR A 1 86 ? 6.656 6.432 -9.545 1.00 91.81 86 THR A O 1
ATOM 690 N N . LYS A 1 87 ? 6.455 4.829 -11.112 1.00 91.50 87 LYS A N 1
ATOM 691 C CA . LYS A 1 87 ? 5.083 4.447 -10.754 1.00 91.50 87 LYS A CA 1
ATOM 692 C C . LYS A 1 87 ? 5.006 3.860 -9.343 1.00 91.50 87 LYS A C 1
ATOM 694 O O . LYS A 1 87 ? 4.128 4.255 -8.580 1.00 91.50 87 LYS A O 1
ATOM 699 N N . PHE A 1 88 ? 5.945 2.988 -8.974 1.00 93.00 88 PHE A N 1
ATOM 700 C CA . PHE A 1 88 ? 6.008 2.423 -7.627 1.00 93.00 88 PHE A CA 1
ATOM 701 C C . PHE A 1 88 ? 6.306 3.497 -6.573 1.00 93.00 88 PHE A C 1
ATOM 703 O O . PHE A 1 88 ? 5.600 3.584 -5.573 1.00 93.00 88 PHE A O 1
ATOM 710 N N . VAL A 1 89 ? 7.294 4.369 -6.807 1.00 94.25 89 VAL A N 1
ATOM 711 C CA . VAL A 1 89 ? 7.647 5.444 -5.860 1.00 94.25 89 VAL A CA 1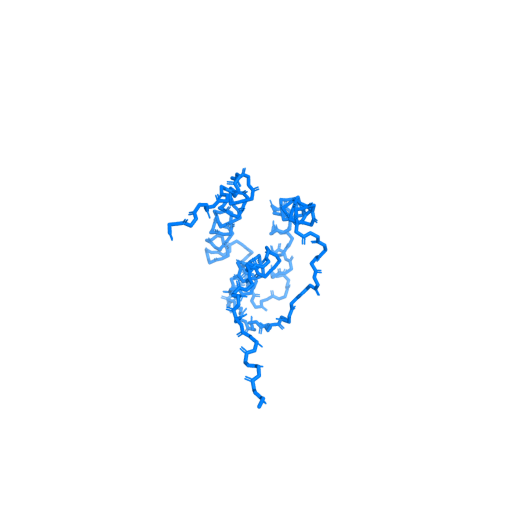
ATOM 712 C C . VAL A 1 89 ? 6.491 6.429 -5.675 1.00 94.25 89 VAL A C 1
ATOM 714 O O . VAL A 1 89 ? 6.176 6.792 -4.542 1.00 94.25 89 VAL A O 1
ATOM 717 N N . LYS A 1 90 ? 5.812 6.819 -6.761 1.00 95.06 90 LYS A N 1
ATOM 718 C CA . LYS A 1 90 ? 4.623 7.679 -6.686 1.00 95.06 90 LYS A CA 1
ATOM 719 C C . LYS A 1 90 ? 3.519 7.025 -5.856 1.00 95.06 90 LYS A C 1
ATOM 721 O O . LYS A 1 90 ? 2.930 7.687 -5.008 1.00 95.06 90 LYS A O 1
ATOM 726 N N . ALA A 1 91 ? 3.278 5.730 -6.056 1.00 93.50 91 ALA A N 1
ATOM 727 C CA . ALA A 1 91 ? 2.278 4.996 -5.291 1.00 93.50 91 ALA A CA 1
ATOM 728 C C . ALA A 1 91 ? 2.653 4.854 -3.805 1.00 93.50 91 ALA A C 1
ATOM 730 O O . ALA A 1 91 ? 1.773 4.975 -2.961 1.00 93.50 91 ALA A O 1
ATOM 731 N N . LEU A 1 92 ? 3.938 4.677 -3.465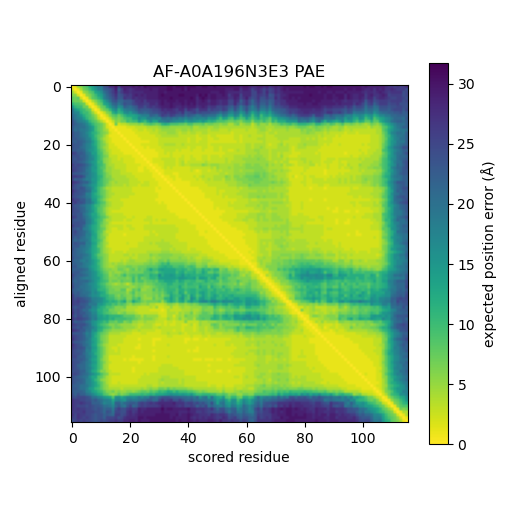 1.00 95.38 92 LEU A N 1
ATOM 732 C CA . LEU A 1 92 ? 4.396 4.693 -2.068 1.00 95.38 92 LEU A CA 1
ATOM 733 C C . LEU A 1 92 ? 4.136 6.041 -1.395 1.00 95.38 92 LEU A C 1
ATOM 735 O O . LEU A 1 92 ? 3.686 6.075 -0.256 1.00 95.38 92 LEU A O 1
ATOM 739 N N . ASN A 1 93 ? 4.433 7.144 -2.082 1.00 95.25 93 ASN A N 1
ATOM 740 C CA . ASN A 1 93 ? 4.225 8.478 -1.525 1.00 95.25 93 ASN A CA 1
ATOM 741 C C . ASN A 1 93 ? 2.734 8.795 -1.378 1.00 95.25 93 ASN A C 1
ATOM 743 O O . ASN A 1 93 ? 2.336 9.357 -0.366 1.00 95.25 93 ASN A O 1
ATOM 747 N N . GLN A 1 94 ? 1.910 8.387 -2.347 1.00 95.38 94 GLN A N 1
ATOM 748 C CA . GLN A 1 94 ? 0.461 8.530 -2.233 1.00 95.38 94 GLN A CA 1
ATOM 749 C C . GLN A 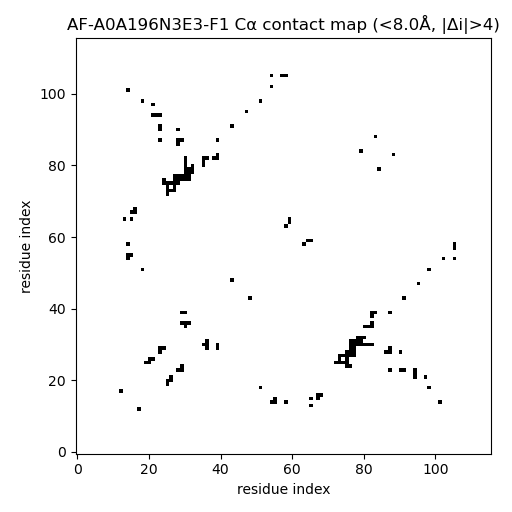1 94 ? -0.086 7.706 -1.063 1.00 95.38 94 GLN A C 1
ATOM 751 O O . GLN A 1 94 ? -0.861 8.223 -0.270 1.00 95.38 94 GLN A O 1
ATOM 756 N N . PHE A 1 95 ? 0.367 6.458 -0.913 1.00 95.50 95 PHE A N 1
ATOM 757 C CA . PHE A 1 95 ? -0.033 5.613 0.209 1.00 95.50 95 PHE A CA 1
ATOM 758 C C . PHE A 1 95 ? 0.338 6.230 1.561 1.00 95.50 95 PHE A C 1
ATOM 760 O O . PHE A 1 95 ? -0.443 6.147 2.498 1.00 95.50 95 PHE A O 1
ATOM 767 N N . ASP A 1 96 ? 1.501 6.874 1.667 1.00 95.50 96 ASP A N 1
ATOM 768 C CA . ASP A 1 96 ? 1.936 7.559 2.888 1.00 95.50 96 ASP A CA 1
ATOM 769 C C . ASP A 1 96 ? 0.970 8.686 3.302 1.00 95.50 96 ASP A C 1
ATOM 771 O O . ASP A 1 96 ? 0.572 8.784 4.465 1.00 95.50 96 ASP A O 1
ATOM 775 N N . VAL A 1 97 ? 0.543 9.496 2.326 1.00 95.12 97 VAL A N 1
ATOM 776 C CA . VAL A 1 97 ? -0.449 10.571 2.509 1.00 95.12 97 VAL A CA 1
ATOM 777 C C . VAL A 1 97 ? -1.823 10.002 2.868 1.00 95.12 97 VAL A C 1
ATOM 779 O O . VAL A 1 97 ? -2.474 10.488 3.799 1.00 95.12 97 VAL A O 1
ATOM 782 N N . ASP A 1 98 ? -2.256 8.959 2.158 1.00 93.50 98 ASP A N 1
ATOM 783 C CA . ASP A 1 98 ? -3.545 8.307 2.394 1.00 93.50 98 ASP A CA 1
ATOM 784 C C . ASP A 1 98 ? -3.573 7.676 3.804 1.00 93.50 98 ASP A C 1
ATOM 786 O O . ASP A 1 98 ? -4.537 7.857 4.550 1.00 93.50 98 ASP A O 1
ATOM 790 N N . LEU A 1 99 ? -2.484 7.017 4.219 1.00 92.62 99 LEU A N 1
ATOM 791 C CA . LEU A 1 99 ? -2.328 6.430 5.551 1.00 92.62 99 LEU A CA 1
ATOM 792 C C . LEU A 1 99 ? -2.343 7.498 6.650 1.00 92.62 99 LEU A C 1
ATOM 794 O O . LEU A 1 99 ? -3.045 7.327 7.641 1.00 92.62 99 LEU A O 1
ATOM 798 N N . GLY A 1 100 ? -1.641 8.619 6.456 1.00 91.88 100 GLY A N 1
ATOM 799 C CA . GLY A 1 100 ? -1.689 9.747 7.393 1.00 91.88 100 GLY A CA 1
ATOM 800 C C . GLY A 1 100 ? -3.098 10.328 7.546 1.00 91.88 100 GLY A C 1
ATOM 801 O O . GLY A 1 100 ? -3.522 10.682 8.645 1.00 91.88 100 GLY A O 1
ATOM 802 N N . SER A 1 101 ? -3.867 10.360 6.456 1.00 91.19 101 SER A N 1
ATOM 803 C CA . SER A 1 101 ? -5.267 10.796 6.486 1.00 91.19 101 SER A CA 1
ATOM 804 C C . SER A 1 101 ? -6.160 9.820 7.262 1.00 91.19 101 SER A C 1
ATOM 806 O O . SER A 1 101 ? -7.061 10.253 7.979 1.00 91.19 101 SER A O 1
ATOM 808 N N . LEU A 1 102 ? -5.917 8.509 7.148 1.00 88.81 102 LEU A N 1
ATOM 809 C CA . LEU A 1 102 ? -6.623 7.491 7.936 1.00 88.81 102 LEU A CA 1
ATOM 810 C C . LEU A 1 102 ? -6.289 7.572 9.426 1.00 88.81 102 LEU A C 1
ATOM 812 O O . LEU A 1 102 ? -7.192 7.500 10.258 1.00 88.81 102 LEU A O 1
ATOM 816 N N . GLU A 1 103 ? -5.012 7.755 9.757 1.00 89.19 103 GLU A N 1
ATOM 817 C CA . GLU A 1 103 ? -4.553 7.968 11.132 1.00 89.19 103 GLU A CA 1
ATOM 818 C C . GLU A 1 103 ? -5.264 9.184 11.745 1.00 89.19 103 GLU A C 1
ATOM 820 O O . GLU A 1 103 ? -5.911 9.060 12.786 1.00 89.19 103 GLU A O 1
ATOM 825 N N . ALA A 1 104 ? -5.286 10.319 11.037 1.00 87.50 104 ALA A N 1
ATOM 826 C CA . ALA A 1 104 ? -5.971 11.530 11.487 1.00 87.50 104 ALA A CA 1
ATOM 827 C C . ALA A 1 104 ? -7.481 11.325 11.712 1.00 87.50 104 ALA A C 1
ATOM 829 O O . ALA A 1 104 ? -8.014 11.767 12.728 1.00 87.50 104 ALA A O 1
ATOM 830 N N . LYS A 1 105 ? -8.181 10.612 10.817 1.00 83.56 105 LYS A N 1
ATOM 831 C CA . LYS A 1 105 ? -9.612 10.287 10.993 1.00 83.56 105 LYS A CA 1
ATOM 832 C C . LYS A 1 105 ? -9.889 9.481 12.266 1.00 83.56 105 LYS A C 1
ATOM 834 O O . LYS A 1 105 ? -10.980 9.590 12.817 1.00 83.56 105 LYS A O 1
ATOM 839 N N . MET A 1 106 ? -8.926 8.676 12.716 1.00 77.44 106 MET A N 1
ATOM 840 C CA . MET A 1 106 ? -9.030 7.868 13.933 1.00 77.44 106 MET A CA 1
ATOM 841 C C . MET A 1 106 ? -8.549 8.591 15.193 1.00 77.44 106 MET A C 1
ATOM 843 O O . MET A 1 106 ? -8.852 8.148 16.298 1.00 77.44 106 MET A O 1
ATOM 847 N N . ASP A 1 107 ? -7.731 9.636 15.064 1.00 74.06 107 ASP A N 1
ATOM 848 C CA . ASP A 1 107 ? -7.318 10.516 16.169 1.00 74.06 107 ASP A CA 1
ATOM 849 C C . ASP A 1 107 ? -8.321 11.631 16.459 1.00 74.06 107 ASP A C 1
ATOM 851 O O . ASP A 1 107 ? -8.398 12.114 17.589 1.00 74.06 107 ASP A O 1
ATOM 855 N N . LEU A 1 108 ? -9.126 12.025 15.474 1.00 54.59 108 LEU A N 1
ATOM 856 C CA . LEU A 1 108 ? -10.212 12.960 15.716 1.00 54.59 108 LEU A CA 1
ATOM 857 C C . LEU A 1 108 ? -11.289 12.277 16.573 1.00 54.59 108 LEU A C 1
ATOM 859 O O . LEU A 1 108 ? -11.774 11.204 16.196 1.00 54.59 108 LEU A O 1
ATOM 863 N N . PRO A 1 109 ? -11.724 12.883 17.697 1.00 48.62 109 PRO A N 1
ATOM 864 C CA . PRO A 1 109 ? -12.931 12.423 18.356 1.00 48.62 109 PRO A CA 1
ATOM 865 C C . PRO A 1 109 ? -14.036 12.494 17.309 1.00 48.62 109 PRO A C 1
ATOM 867 O O . PRO A 1 109 ? -14.272 13.557 16.725 1.00 48.62 109 PRO A O 1
ATOM 870 N N . ARG A 1 110 ? -14.710 11.368 17.048 1.00 46.84 110 ARG A N 1
ATOM 871 C CA . ARG A 1 110 ? -16.015 11.410 16.392 1.00 46.84 110 ARG A CA 1
ATOM 872 C C . ARG A 1 110 ? -16.874 12.274 17.303 1.00 46.84 110 ARG A C 1
ATOM 874 O O . ARG A 1 110 ? -17.403 11.777 18.291 1.00 46.84 110 ARG A O 1
ATOM 881 N N . LYS A 1 111 ? -16.953 13.582 17.033 1.00 41.44 111 LYS A N 1
ATOM 882 C CA . LYS A 1 111 ? -18.031 14.400 17.564 1.00 41.44 111 LYS A CA 1
ATOM 883 C C . LYS A 1 111 ? -19.278 13.695 17.071 1.00 41.44 111 LYS A C 1
ATOM 885 O O . LYS A 1 111 ? -19.556 13.702 15.874 1.00 41.44 111 LYS A O 1
ATOM 890 N N . SER A 1 112 ? -19.934 12.996 17.986 1.00 41.34 112 SER A N 1
ATOM 891 C CA . SER A 1 112 ? -21.298 12.541 17.838 1.00 41.34 112 SER A CA 1
ATOM 892 C C . SER A 1 112 ? -22.091 13.771 17.420 1.00 41.34 112 SER A C 1
ATOM 894 O O . SER A 1 112 ? -22.362 14.645 18.239 1.00 41.34 112 SER A O 1
ATOM 896 N N . GLY A 1 113 ? -22.332 13.904 16.118 1.00 41.97 113 GLY A N 1
ATOM 897 C CA . GLY A 1 113 ? -23.235 14.902 15.584 1.00 41.97 113 GLY A CA 1
ATOM 898 C C . GLY A 1 113 ? -24.615 14.571 16.120 1.00 41.97 113 GLY A C 1
ATOM 899 O O . GLY A 1 113 ? -25.244 13.617 15.677 1.00 41.97 113 GLY A O 1
ATOM 900 N N . GLU A 1 114 ? -25.014 15.283 17.168 1.00 42.84 114 GLU A N 1
ATOM 901 C CA . GLU A 1 114 ? -26.053 16.305 17.050 1.00 42.84 114 GLU A CA 1
ATOM 902 C C . GLU A 1 114 ? -26.754 16.255 15.679 1.00 42.84 114 GLU A C 1
ATOM 904 O O . GLU A 1 114 ? -26.243 16.752 14.674 1.00 42.84 114 GLU A O 1
ATOM 909 N N . PHE A 1 115 ? -27.885 15.554 15.643 1.00 39.31 115 PHE A N 1
ATOM 910 C CA . PHE A 1 115 ? -28.864 15.636 14.566 1.00 39.31 115 PHE A CA 1
ATOM 911 C C . PHE A 1 115 ? -29.729 16.883 14.814 1.00 39.31 115 PHE A C 1
ATOM 913 O O . PHE A 1 115 ? -30.290 16.975 15.910 1.00 39.31 115 PHE A O 1
ATOM 920 N N . PRO A 1 116 ? -29.858 17.825 13.863 1.00 51.09 116 PRO A N 1
ATOM 921 C CA . PRO A 1 116 ? -31.024 18.700 13.803 1.00 51.09 116 PRO A CA 1
ATOM 922 C C . PRO A 1 116 ? -32.267 17.944 13.309 1.00 51.09 116 PRO A C 1
ATOM 924 O O . PRO A 1 116 ? -32.114 17.006 12.488 1.00 51.09 116 PRO A O 1
#

pLDDT: mean 79.87, std 18.08, range [38.06, 96.0]

Nearest PDB structures (foldseek):
  1r5e-assembly1_A  TM=2.304E-01  e=6.323E+00  Pseudomonas syringae

Foldseek 3Di:
DDPPDDDPPVPPDQVVNVLLCLDCVQVQLAAPDPVLNVLLVVVLCVVPVVLSVVLNVLSCVVPNDDPDDDDDRNPHHDHDPDSPDPSSVVSSVSSVVSSVVSVVVSVDPPPPDDDD

Mean predicted aligned error: 9.5 Å